Protein AF-A0A3C0ZSP4-F1 (afdb_monomer_lite)

Secondary structure (DSSP, 8-state):
-PPEEEEEETTHHHHHHHHHHHHTT---GGGG-TT---SEEEETTTTEEEEEE-TTHHHHHHHTTS-SEEE--HHHHHHH--S-------S--

Radius of gyration: 12.63 Å; chains: 1; bounding box: 28×26×28 Å

pLDDT: mean 89.55, std 6.39, range [53.0, 96.38]

Foldseek 3Di:
DAAQEEEEEPDPRLVVVQVVCVVVVHHFVQSVPPVDPDQWTADPVRSYIYGYDHQLCQLVCCLVVVHVYYDHDPVSCVVNVHPDDDDDDPVDD

Structure (mmCIF, N/CA/C/O backbone):
data_AF-A0A3C0ZSP4-F1
#
_entry.id   AF-A0A3C0ZSP4-F1
#
loop_
_atom_site.group_PDB
_atom_site.id
_atom_site.type_symbol
_atom_site.label_atom_id
_atom_site.label_alt_id
_atom_site.label_comp_id
_atom_site.label_asym_id
_atom_site.label_entity_id
_atom_site.label_seq_id
_atom_site.pdbx_PDB_ins_code
_atom_site.Cartn_x
_atom_site.Cartn_y
_atom_site.Cartn_z
_atom_site.occupancy
_atom_site.B_iso_or_equiv
_atom_site.auth_seq_id
_atom_site.auth_comp_id
_atom_site.auth_asym_id
_atom_site.auth_atom_id
_atom_site.pdbx_PDB_model_num
ATOM 1 N N . MET A 1 1 ? -13.609 -13.682 8.792 1.00 53.00 1 MET A N 1
ATOM 2 C CA . MET A 1 1 ? -14.034 -12.718 7.749 1.00 53.00 1 MET A CA 1
ATOM 3 C C . MET A 1 1 ? -12.770 -12.098 7.178 1.00 53.00 1 MET A C 1
ATOM 5 O O . MET A 1 1 ? -11.891 -11.786 7.972 1.00 53.00 1 MET A O 1
ATOM 9 N N . GLN A 1 2 ? -12.625 -12.046 5.852 1.00 83.50 2 GLN A N 1
ATOM 10 C CA . GLN A 1 2 ? -11.378 -11.631 5.194 1.00 83.50 2 GLN A CA 1
ATOM 11 C C . GLN A 1 2 ? -11.331 -10.102 5.047 1.00 83.50 2 GLN A C 1
ATOM 13 O O . GLN A 1 2 ? -12.355 -9.495 4.741 1.00 83.50 2 GLN A O 1
ATOM 18 N N . TYR A 1 3 ? -10.172 -9.501 5.324 1.00 92.44 3 TYR A N 1
ATOM 19 C CA . TYR A 1 3 ? -9.902 -8.079 5.086 1.00 92.44 3 TYR A CA 1
ATOM 20 C C . TYR A 1 3 ? -9.306 -7.929 3.693 1.00 92.44 3 TYR A C 1
ATOM 22 O O . TYR A 1 3 ? -8.514 -8.782 3.304 1.00 92.44 3 TYR A O 1
ATOM 30 N N . LEU A 1 4 ? -9.618 -6.835 3.003 1.00 94.50 4 LEU A N 1
ATOM 31 C CA . LEU A 1 4 ? -8.854 -6.437 1.825 1.00 94.50 4 LEU A CA 1
ATOM 32 C C . LEU A 1 4 ? -7.598 -5.694 2.288 1.00 94.50 4 LEU A C 1
ATOM 34 O O . LEU A 1 4 ? -7.691 -4.640 2.926 1.00 94.50 4 LEU A O 1
ATOM 38 N N . THR A 1 5 ? -6.434 -6.263 1.999 1.00 95.56 5 THR A N 1
ATOM 39 C CA . THR A 1 5 ? -5.134 -5.761 2.436 1.00 95.56 5 THR A CA 1
ATOM 40 C C . THR A 1 5 ? -4.439 -5.010 1.306 1.00 95.56 5 THR A C 1
ATOM 42 O O . THR A 1 5 ? -4.190 -5.555 0.235 1.00 95.56 5 THR A O 1
ATOM 45 N N . ILE A 1 6 ? -4.102 -3.749 1.557 1.00 95.56 6 ILE A N 1
ATOM 46 C CA . ILE A 1 6 ? -3.586 -2.803 0.572 1.00 95.56 6 ILE A CA 1
ATOM 47 C C . ILE A 1 6 ? -2.186 -2.352 1.001 1.00 95.56 6 ILE A C 1
ATOM 49 O O . ILE A 1 6 ? -2.010 -1.714 2.043 1.00 95.56 6 ILE A O 1
ATOM 53 N N . ALA A 1 7 ? -1.187 -2.674 0.185 1.00 95.81 7 ALA A N 1
ATOM 54 C CA . ALA A 1 7 ? 0.187 -2.224 0.351 1.00 95.81 7 ALA A CA 1
ATOM 55 C C . ALA A 1 7 ? 0.384 -0.857 -0.315 1.00 95.81 7 ALA A C 1
ATOM 57 O O . ALA A 1 7 ? 0.123 -0.679 -1.505 1.00 95.81 7 ALA A O 1
ATOM 58 N N . LEU A 1 8 ? 0.881 0.111 0.450 1.00 93.75 8 LEU A N 1
ATOM 59 C CA . LEU A 1 8 ? 1.129 1.474 -0.003 1.00 93.75 8 LEU A CA 1
ATOM 60 C C . LEU A 1 8 ? 2.615 1.807 0.082 1.00 93.75 8 LEU A C 1
ATOM 62 O O . LEU A 1 8 ? 3.269 1.562 1.100 1.00 93.75 8 LEU A O 1
ATOM 66 N N . THR A 1 9 ? 3.142 2.452 -0.955 1.00 92.38 9 THR A N 1
ATOM 67 C CA . THR A 1 9 ? 4.499 3.003 -0.908 1.00 92.38 9 THR A CA 1
ATOM 68 C C . THR A 1 9 ? 4.548 4.225 0.009 1.00 92.38 9 THR A C 1
ATOM 70 O O . THR A 1 9 ? 3.800 5.191 -0.167 1.00 92.38 9 THR A O 1
ATOM 73 N N . LYS A 1 10 ? 5.447 4.213 0.999 1.00 86.56 10 LYS A N 1
ATOM 74 C CA . LYS A 1 10 ? 5.627 5.331 1.934 1.00 86.56 10 LYS A CA 1
ATOM 75 C C . LYS A 1 10 ? 6.067 6.610 1.207 1.00 86.56 10 LYS A C 1
ATOM 77 O O . LYS A 1 10 ? 6.889 6.570 0.300 1.00 86.56 10 LYS A O 1
ATOM 82 N N . GLY A 1 11 ? 5.593 7.763 1.681 1.00 85.25 11 GLY A N 1
ATOM 83 C CA . GLY A 1 11 ? 6.017 9.079 1.193 1.00 85.25 11 GLY A CA 1
ATOM 84 C C . GLY A 1 11 ? 4.910 9.791 0.424 1.00 85.25 11 GLY A C 1
ATOM 85 O O . GLY A 1 11 ? 3.758 9.777 0.853 1.00 85.25 11 GLY A O 1
ATOM 86 N N . ARG A 1 12 ? 5.267 10.439 -0.692 1.00 83.12 12 ARG A N 1
ATOM 87 C CA . ARG A 1 12 ? 4.339 11.246 -1.505 1.00 83.12 12 ARG A CA 1
ATOM 88 C C . ARG A 1 12 ? 3.168 10.417 -2.041 1.00 83.12 12 ARG A C 1
ATOM 90 O O . ARG A 1 12 ? 2.026 10.861 -1.945 1.00 83.12 12 ARG A O 1
ATOM 97 N N . LEU A 1 13 ? 3.464 9.206 -2.520 1.00 87.12 13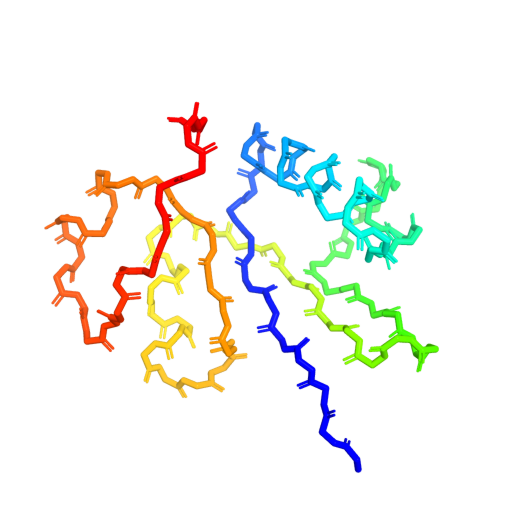 LEU A N 1
ATOM 98 C CA . LEU A 1 13 ? 2.487 8.301 -3.122 1.00 87.12 13 LEU A CA 1
ATOM 99 C C . LEU A 1 13 ? 1.355 7.949 -2.147 1.00 87.12 13 LEU A C 1
ATOM 101 O O . LEU A 1 13 ? 0.187 7.991 -2.522 1.00 87.12 13 LEU A O 1
ATOM 105 N N . ALA A 1 14 ? 1.691 7.676 -0.879 1.00 87.44 14 ALA A N 1
ATOM 106 C CA . ALA A 1 14 ? 0.709 7.362 0.157 1.00 87.44 14 ALA A CA 1
ATOM 107 C C . ALA A 1 14 ? -0.329 8.480 0.325 1.00 87.44 14 ALA A C 1
ATOM 109 O O . ALA A 1 14 ? -1.516 8.192 0.387 1.00 87.44 14 ALA A O 1
ATOM 110 N N . GLY A 1 15 ? 0.089 9.750 0.342 1.00 86.75 15 GLY A N 1
ATOM 111 C CA . GLY A 1 15 ? -0.841 10.876 0.488 1.00 86.75 15 GLY A CA 1
ATOM 112 C C . GLY A 1 15 ? -1.847 10.964 -0.662 1.00 86.75 15 GLY A C 1
ATOM 113 O O . GLY A 1 15 ? -3.050 11.006 -0.426 1.00 86.75 15 GLY A O 1
ATOM 114 N N . GLN A 1 16 ? -1.358 10.915 -1.904 1.00 90.12 16 GLN A N 1
ATOM 115 C CA . GLN A 1 16 ? -2.207 10.987 -3.103 1.00 90.12 16 GLN A CA 1
ATOM 116 C C . GLN A 1 16 ? -3.150 9.784 -3.208 1.00 90.12 16 GLN A C 1
ATOM 118 O O . GLN A 1 16 ? -4.320 9.917 -3.560 1.00 90.12 16 GLN A O 1
ATOM 123 N N . THR A 1 17 ? -2.650 8.610 -2.832 1.00 90.12 17 THR A N 1
ATOM 124 C CA . THR A 1 17 ? -3.432 7.376 -2.800 1.00 90.12 17 THR A CA 1
ATOM 125 C C . THR A 1 17 ? -4.561 7.448 -1.777 1.00 90.12 17 THR A C 1
ATOM 127 O O . THR A 1 17 ? -5.681 7.038 -2.064 1.00 90.12 17 THR A O 1
ATOM 130 N N . MET A 1 18 ? -4.303 8.010 -0.596 1.00 86.62 18 MET A N 1
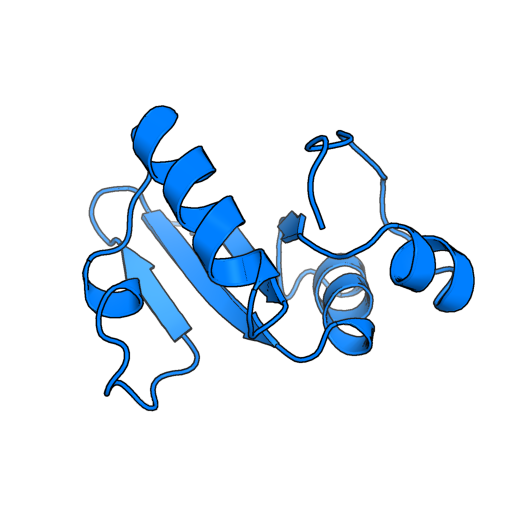ATOM 131 C CA . MET A 1 18 ? -5.337 8.190 0.423 1.00 86.62 18 MET A CA 1
ATOM 132 C C . MET A 1 18 ? -6.419 9.167 -0.020 1.00 86.62 18 MET A C 1
ATOM 134 O O . MET A 1 18 ? -7.596 8.885 0.170 1.00 86.62 18 MET A O 1
ATOM 138 N N . GLU A 1 19 ? -6.047 10.271 -0.669 1.00 89.25 19 GLU A N 1
ATOM 139 C CA . GLU A 1 19 ? -7.025 11.195 -1.251 1.00 89.25 19 GLU A CA 1
ATOM 140 C C . GLU A 1 19 ? -7.907 10.510 -2.306 1.00 89.25 19 GLU A C 1
ATOM 142 O O . GLU A 1 19 ? -9.106 10.783 -2.381 1.00 89.25 19 GLU A O 1
ATOM 147 N N . LEU A 1 20 ? -7.333 9.610 -3.114 1.00 91.31 20 LEU A N 1
ATOM 148 C CA . LEU A 1 20 ? -8.087 8.809 -4.078 1.00 91.31 20 LEU A CA 1
ATOM 149 C C . LEU A 1 20 ? -9.067 7.858 -3.375 1.00 91.31 20 LEU A C 1
ATOM 151 O O . LEU A 1 20 ? -10.244 7.830 -3.735 1.00 91.31 20 LEU A O 1
ATOM 155 N N . PHE A 1 21 ? -8.604 7.113 -2.367 1.00 90.94 21 PHE A N 1
ATOM 156 C CA . PHE A 1 21 ? -9.464 6.2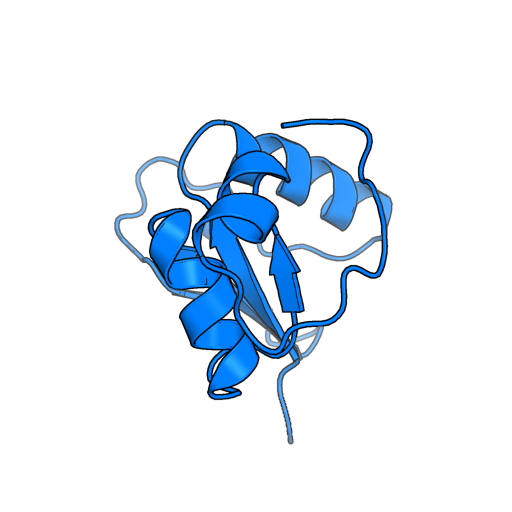15 -1.593 1.00 90.94 21 PHE A CA 1
ATOM 157 C C . PHE A 1 21 ? -10.599 6.979 -0.905 1.00 90.94 21 PHE A C 1
ATOM 159 O O . PHE A 1 21 ? -11.750 6.556 -0.995 1.00 90.94 21 PHE A O 1
ATOM 166 N N . GLU A 1 22 ? -10.316 8.141 -0.313 1.00 89.88 22 GLU A N 1
ATOM 167 C CA . GLU A 1 22 ? -11.328 8.972 0.346 1.00 89.88 22 GLU A CA 1
ATOM 168 C C . GLU A 1 22 ? -12.404 9.451 -0.628 1.00 89.88 22 GLU A C 1
ATOM 170 O O . GLU A 1 22 ? -13.592 9.382 -0.313 1.00 89.88 22 GLU A O 1
ATOM 175 N N . LYS A 1 23 ? -12.017 9.868 -1.841 1.00 91.94 23 LYS A N 1
ATOM 176 C CA . LYS A 1 23 ? -12.973 10.217 -2.905 1.00 91.94 23 LYS A CA 1
ATOM 177 C C . LYS A 1 23 ? -13.829 9.026 -3.336 1.00 91.94 23 LYS A C 1
ATOM 179 O O . LYS A 1 23 ? -14.977 9.220 -3.722 1.00 91.94 23 LYS A O 1
ATOM 184 N N . ALA A 1 24 ? -13.285 7.813 -3.257 1.00 91.00 24 ALA A N 1
ATOM 185 C CA . ALA A 1 24 ? -14.009 6.570 -3.506 1.00 91.00 24 ALA A CA 1
ATOM 186 C C . ALA A 1 24 ? -14.832 6.081 -2.293 1.00 91.00 24 ALA A C 1
ATOM 188 O O . ALA A 1 24 ? -15.508 5.060 -2.393 1.00 91.00 24 ALA A O 1
ATOM 189 N N . GLY A 1 25 ? -14.799 6.797 -1.162 1.00 90.94 25 GLY A N 1
ATOM 190 C CA . GLY A 1 25 ? -15.528 6.448 0.058 1.00 90.94 25 GLY A CA 1
ATOM 191 C C . GLY A 1 25 ? -14.817 5.435 0.959 1.00 90.94 25 GLY A C 1
ATOM 192 O O . GLY A 1 25 ? -15.421 4.951 1.911 1.00 90.94 25 GLY A O 1
ATOM 193 N N . TYR A 1 26 ? -13.550 5.119 0.695 1.00 90.31 26 TYR A N 1
ATOM 194 C CA . TYR A 1 26 ? -12.728 4.220 1.504 1.00 90.31 26 TYR A CA 1
ATOM 195 C C . TYR A 1 26 ? -11.711 5.021 2.310 1.00 90.31 26 TYR A C 1
ATOM 197 O O . TYR A 1 26 ? -10.982 5.842 1.762 1.00 90.31 26 TYR A O 1
ATOM 205 N N . PHE A 1 27 ? -11.626 4.807 3.619 1.00 84.25 27 PHE A N 1
ATOM 206 C CA . PHE A 1 27 ? -10.708 5.592 4.443 1.00 84.25 27 PHE A CA 1
ATOM 207 C C . PHE A 1 27 ? -10.202 4.814 5.649 1.00 84.25 27 PHE A C 1
ATOM 209 O O . PHE A 1 27 ? -10.780 3.820 6.078 1.00 84.25 27 PHE A O 1
ATOM 216 N N . CYS A 1 28 ? -9.102 5.285 6.224 1.00 84.50 28 CYS A N 1
ATOM 217 C CA . CYS A 1 28 ? -8.628 4.841 7.524 1.00 84.50 28 CYS A CA 1
ATOM 218 C C . CYS A 1 28 ? -8.097 6.064 8.272 1.00 84.50 28 CYS A C 1
ATOM 220 O O . CYS A 1 28 ? -7.075 6.632 7.885 1.00 84.50 28 CYS A O 1
ATOM 222 N N . GLU A 1 29 ? -8.813 6.504 9.312 1.00 81.75 29 GLU A N 1
ATOM 223 C CA . GLU A 1 29 ? -8.485 7.743 10.033 1.00 81.75 29 GLU A CA 1
ATOM 224 C C . GLU A 1 29 ? -7.081 7.709 10.640 1.00 81.75 29 GLU A C 1
ATOM 226 O O . GLU A 1 29 ? -6.358 8.702 10.595 1.00 81.75 29 GLU A O 1
ATOM 231 N N . GLU A 1 30 ? -6.653 6.544 11.130 1.00 79.31 30 GLU A N 1
ATOM 232 C CA . GLU A 1 30 ? -5.326 6.360 11.722 1.00 79.31 30 GLU A CA 1
ATOM 233 C C . GLU A 1 30 ? -4.184 6.651 10.739 1.00 79.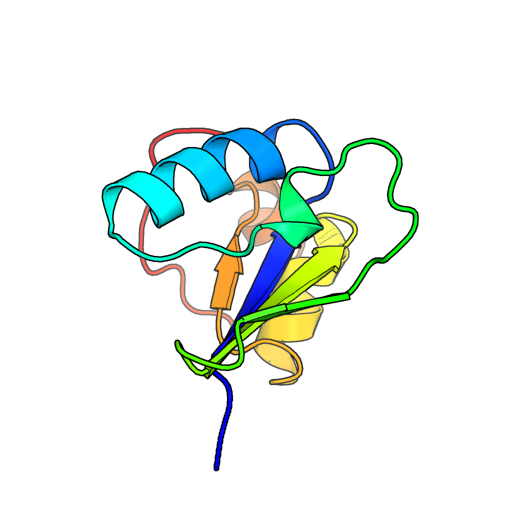31 30 GLU A C 1
ATOM 235 O O . GLU A 1 30 ? -3.093 7.041 11.154 1.00 79.31 30 GLU A O 1
ATOM 240 N N . LEU A 1 31 ? -4.429 6.488 9.437 1.00 76.69 31 LEU A N 1
ATOM 241 C CA . LEU A 1 31 ? -3.433 6.711 8.393 1.00 76.69 31 LEU A CA 1
ATOM 242 C C . LEU A 1 31 ? -3.226 8.214 8.108 1.00 76.69 31 LEU A C 1
ATOM 244 O O . LEU A 1 31 ? -2.204 8.606 7.546 1.00 76.69 31 LEU A O 1
ATOM 248 N N . LYS A 1 32 ? -4.144 9.080 8.570 1.00 75.94 32 LYS A N 1
ATOM 249 C CA . LYS A 1 32 ? -4.008 10.548 8.508 1.00 75.94 32 LYS A CA 1
ATOM 250 C C . LYS A 1 32 ? -3.046 11.098 9.561 1.00 75.94 32 LYS A C 1
ATOM 252 O O . LYS A 1 32 ? -2.534 12.211 9.401 1.00 75.94 32 LYS A O 1
ATOM 257 N N . ASP A 1 33 ? -2.781 10.347 10.630 1.00 80.81 33 ASP A N 1
ATOM 258 C CA . ASP A 1 33 ? -1.869 10.789 11.679 1.00 80.81 33 ASP A CA 1
ATOM 259 C C . ASP A 1 33 ? -0.406 10.673 11.229 1.00 80.81 33 ASP A C 1
ATOM 261 O O . ASP A 1 33 ? 0.247 9.638 11.361 1.00 80.81 33 ASP A O 1
ATOM 265 N N . LYS A 1 34 ? 0.148 11.795 10.759 1.00 72.81 34 LYS A N 1
ATOM 266 C CA . LYS A 1 34 ? 1.559 11.911 10.357 1.00 72.81 34 LYS A CA 1
ATOM 267 C C . LYS A 1 34 ? 2.555 11.683 11.502 1.00 72.81 34 LYS A C 1
ATOM 269 O O . LYS A 1 34 ? 3.742 11.513 11.228 1.00 72.81 34 LYS A O 1
ATOM 274 N N . LYS A 1 35 ? 2.120 11.716 12.769 1.00 78.12 35 LYS A N 1
ATOM 275 C CA . LYS A 1 35 ? 2.967 11.418 13.938 1.00 78.12 35 LYS A CA 1
ATOM 276 C C . LYS A 1 35 ? 2.959 9.933 14.293 1.00 78.12 35 LYS A C 1
ATOM 278 O O . LYS A 1 35 ? 3.820 9.488 15.057 1.00 78.12 35 LYS A O 1
ATOM 283 N N . SER A 1 36 ? 2.020 9.169 13.741 1.00 80.75 36 SER A N 1
ATOM 284 C CA . SER A 1 36 ? 1.936 7.738 13.970 1.00 80.75 36 SER A CA 1
ATOM 285 C C . SER A 1 36 ? 3.157 7.030 13.386 1.00 80.75 36 SER A C 1
ATOM 287 O O . SER A 1 36 ? 3.557 7.238 12.242 1.00 80.75 36 SER A O 1
ATOM 289 N N . ARG A 1 37 ? 3.761 6.159 14.198 1.00 82.56 37 ARG A N 1
ATOM 290 C CA . ARG A 1 37 ? 4.823 5.235 13.769 1.00 82.56 37 ARG A CA 1
ATOM 291 C C . ARG A 1 37 ? 4.273 3.861 13.389 1.00 82.56 37 ARG A C 1
ATOM 293 O O . ARG A 1 37 ? 5.056 2.948 13.138 1.00 82.56 37 ARG A O 1
ATOM 300 N N . LYS A 1 38 ? 2.946 3.697 13.384 1.00 86.50 38 LYS A N 1
ATOM 301 C CA . LYS A 1 38 ? 2.317 2.463 12.922 1.00 86.50 38 LYS A CA 1
ATOM 302 C C . LYS A 1 38 ? 2.607 2.285 11.435 1.00 86.50 38 LYS A C 1
ATOM 304 O O . LYS A 1 38 ? 2.660 3.247 10.676 1.00 86.50 38 LYS A O 1
ATOM 309 N N . LEU A 1 39 ? 2.814 1.036 11.042 1.00 88.00 39 LEU A N 1
ATOM 310 C CA . LEU A 1 39 ? 2.950 0.659 9.638 1.00 88.00 39 LEU A CA 1
ATOM 311 C C . LEU A 1 39 ? 1.688 -0.003 9.111 1.00 88.00 39 LEU A C 1
ATOM 313 O O . LEU A 1 39 ? 1.550 -0.081 7.904 1.00 88.00 39 LEU A O 1
ATOM 317 N N . ILE A 1 40 ? 0.798 -0.460 9.993 1.00 91.12 40 ILE A N 1
ATOM 318 C CA . ILE A 1 40 ? -0.443 -1.152 9.655 1.00 91.12 40 ILE A CA 1
ATOM 319 C C . ILE A 1 40 ? -1.597 -0.352 10.249 1.00 91.12 40 ILE A C 1
ATOM 321 O O . ILE A 1 40 ? -1.558 0.020 11.424 1.00 91.12 40 ILE A O 1
ATOM 325 N N . PHE A 1 41 ? -2.616 -0.122 9.435 1.00 91.12 41 PHE A N 1
ATOM 326 C CA . PHE A 1 41 ? -3.800 0.662 9.748 1.00 91.12 41 PHE A CA 1
ATOM 327 C C . PHE A 1 41 ? -5.023 -0.140 9.324 1.00 91.12 41 PHE A C 1
ATOM 329 O O . PHE A 1 41 ? -5.026 -0.727 8.243 1.00 91.12 41 PHE A O 1
ATOM 336 N N . THR A 1 42 ? -6.043 -0.215 10.172 1.00 92.12 42 THR A N 1
ATOM 337 C CA . THR A 1 42 ? -7.213 -1.058 9.902 1.00 92.12 42 THR A CA 1
ATOM 338 C C . THR A 1 42 ? -8.481 -0.234 10.043 1.00 92.12 42 THR A C 1
ATOM 340 O O . THR A 1 42 ? -8.665 0.462 11.035 1.00 92.12 42 THR A O 1
ATOM 343 N N . ASN A 1 43 ? -9.358 -0.314 9.047 1.00 92.50 43 ASN A N 1
ATOM 344 C CA . ASN A 1 43 ? -10.743 0.115 9.162 1.00 92.50 43 ASN A CA 1
ATOM 345 C C . ASN A 1 43 ? -11.611 -1.137 9.350 1.00 92.50 43 ASN A C 1
ATOM 347 O O . ASN A 1 43 ? -11.810 -1.919 8.418 1.00 92.50 43 ASN A O 1
ATOM 351 N N . GLU A 1 44 ? -12.108 -1.329 10.571 1.00 91.50 44 GLU A N 1
ATOM 352 C CA . GLU A 1 44 ? -12.923 -2.490 10.938 1.00 91.50 44 GLU A CA 1
ATOM 353 C C . GLU A 1 44 ? -14.320 -2.476 10.304 1.00 91.50 44 GLU A C 1
ATOM 355 O O . GLU A 1 44 ? -14.856 -3.537 9.979 1.00 91.50 44 GLU A O 1
ATOM 360 N N . GLU A 1 45 ? -14.891 -1.290 10.081 1.00 91.31 45 GLU A N 1
ATOM 361 C CA . GLU A 1 45 ? -16.212 -1.115 9.471 1.00 91.31 45 GLU A CA 1
ATOM 362 C C . GLU A 1 45 ? -16.189 -1.527 7.996 1.00 91.31 45 GLU A C 1
ATOM 364 O O . GLU A 1 45 ? -17.014 -2.323 7.550 1.00 91.31 45 GLU A O 1
ATOM 369 N N . GLN A 1 46 ? -15.187 -1.046 7.255 1.00 92.06 46 GLN A N 1
ATOM 370 C CA . GLN A 1 46 ? -15.038 -1.314 5.822 1.00 92.06 46 GLN A CA 1
ATOM 371 C C . GLN A 1 46 ? -14.234 -2.585 5.520 1.00 92.06 46 GLN A C 1
ATOM 373 O O . GLN A 1 46 ? -14.075 -2.947 4.357 1.00 92.06 46 GLN A O 1
ATOM 378 N N . ARG A 1 47 ? -13.723 -3.267 6.556 1.00 93.31 47 ARG A N 1
ATOM 379 C CA . ARG A 1 47 ? -12.855 -4.454 6.437 1.00 93.31 47 ARG A CA 1
ATOM 380 C C . ARG A 1 47 ? -11.626 -4.202 5.560 1.00 93.31 47 ARG A C 1
ATOM 382 O O . ARG A 1 47 ? -11.192 -5.080 4.815 1.00 93.31 47 ARG A O 1
ATOM 389 N N . LEU A 1 48 ? -11.039 -3.015 5.687 1.00 93.81 48 LEU A N 1
ATOM 390 C CA . LEU A 1 48 ? -9.835 -2.626 4.959 1.00 93.81 48 LEU A CA 1
ATOM 391 C C . LEU A 1 48 ? -8.628 -2.635 5.882 1.00 93.81 48 LEU A C 1
ATOM 393 O O . LEU A 1 48 ? -8.689 -2.149 7.012 1.00 93.81 48 LEU A O 1
ATOM 397 N N . ARG A 1 49 ? -7.510 -3.146 5.380 1.00 94.19 49 ARG A N 1
ATOM 398 C CA . ARG A 1 49 ? -6.212 -3.047 6.037 1.00 94.19 49 ARG A CA 1
ATOM 399 C C . ARG A 1 49 ? -5.238 -2.377 5.091 1.00 94.19 49 ARG A C 1
ATOM 401 O O . ARG A 1 49 ? -5.029 -2.850 3.987 1.00 94.19 49 ARG A O 1
ATOM 408 N N . PHE A 1 50 ? -4.598 -1.318 5.545 1.00 93.56 50 PHE A N 1
ATOM 409 C CA . PHE A 1 50 ? -3.544 -0.639 4.812 1.00 93.56 50 PHE A CA 1
ATOM 410 C C . PHE A 1 50 ? -2.226 -0.873 5.520 1.00 93.56 50 PHE A C 1
ATOM 412 O O . PHE A 1 50 ? -2.176 -0.864 6.753 1.00 93.56 50 PHE A O 1
ATOM 419 N N . PHE A 1 51 ? -1.143 -1.024 4.769 1.00 93.44 51 PHE A N 1
ATOM 420 C CA . PHE A 1 51 ? 0.176 -0.926 5.365 1.00 93.44 51 PHE A CA 1
ATOM 421 C C . PHE A 1 51 ? 1.172 -0.190 4.485 1.00 93.44 51 PHE A C 1
ATOM 423 O O . PHE A 1 51 ? 1.086 -0.200 3.261 1.00 93.44 51 PHE A O 1
ATOM 430 N N . LEU A 1 52 ? 2.119 0.474 5.140 1.00 92.56 52 LEU A N 1
ATOM 431 C CA . LEU A 1 52 ? 3.163 1.250 4.488 1.00 92.56 52 LEU A CA 1
ATOM 432 C C . LEU A 1 52 ? 4.418 0.402 4.324 1.00 92.56 52 LEU A C 1
ATOM 434 O O . LEU A 1 52 ? 4.937 -0.148 5.296 1.00 92.56 52 LEU A O 1
ATOM 438 N N . SER A 1 53 ? 4.941 0.380 3.106 1.00 93.25 53 SER A N 1
ATOM 439 C CA . SER A 1 53 ? 6.168 -0.317 2.752 1.00 93.25 53 SER A CA 1
ATOM 440 C C . SER A 1 53 ? 7.106 0.566 1.926 1.00 93.25 53 SER A C 1
ATOM 442 O O . SER A 1 53 ? 6.733 1.646 1.455 1.00 93.25 53 SER A O 1
ATOM 444 N N . LYS A 1 54 ? 8.350 0.115 1.749 1.00 92.25 54 LYS A N 1
ATOM 445 C CA . LYS A 1 54 ? 9.209 0.618 0.678 1.00 92.25 54 LYS A CA 1
ATOM 446 C C . LYS A 1 54 ? 8.654 0.153 -0.666 1.00 92.25 54 LYS A C 1
ATOM 448 O O . LYS A 1 54 ? 8.103 -0.941 -0.754 1.00 92.25 54 LYS A O 1
ATOM 453 N N . GLY A 1 55 ? 8.834 0.982 -1.689 1.00 91.94 55 GLY A N 1
ATOM 454 C CA . GLY A 1 55 ? 8.309 0.740 -3.033 1.00 91.94 55 GLY A CA 1
ATOM 455 C C . GLY A 1 55 ? 8.666 -0.641 -3.600 1.00 91.94 55 GLY A C 1
ATOM 456 O O . GLY A 1 55 ? 7.739 -1.388 -3.897 1.00 91.94 55 GLY A O 1
ATOM 457 N N . PRO A 1 56 ? 9.955 -1.036 -3.653 1.00 93.25 56 PRO A N 1
ATOM 458 C CA . PRO A 1 56 ? 10.371 -2.343 -4.189 1.00 93.25 56 PRO A CA 1
ATOM 459 C C . PRO A 1 56 ? 9.751 -3.556 -3.479 1.00 93.25 56 PRO A C 1
ATOM 461 O O . PRO A 1 56 ? 9.532 -4.609 -4.075 1.00 93.25 56 PRO A O 1
ATOM 464 N N . ASP A 1 57 ? 9.397 -3.407 -2.203 1.00 94.50 57 ASP A N 1
ATOM 465 C CA . ASP A 1 57 ? 8.783 -4.490 -1.439 1.00 94.50 57 ASP A CA 1
ATOM 466 C C . ASP A 1 57 ? 7.278 -4.639 -1.762 1.00 94.50 57 ASP A C 1
ATOM 468 O O . ASP A 1 57 ? 6.705 -5.700 -1.524 1.00 94.50 57 ASP A O 1
ATOM 472 N N . VAL A 1 58 ? 6.608 -3.610 -2.307 1.00 95.31 58 VAL A N 1
ATOM 473 C CA . VAL A 1 58 ? 5.156 -3.639 -2.587 1.00 95.31 58 VAL A CA 1
ATOM 474 C C . VAL A 1 58 ? 4.776 -4.754 -3.573 1.00 95.31 58 VAL A C 1
ATOM 476 O O . VAL A 1 58 ? 3.924 -5.567 -3.204 1.00 95.31 58 VAL A O 1
ATOM 479 N N . PRO A 1 59 ? 5.403 -4.881 -4.763 1.00 95.19 59 PRO A N 1
ATOM 480 C CA . PRO A 1 59 ? 5.139 -6.002 -5.669 1.00 95.19 59 PRO A CA 1
ATOM 481 C C . PRO A 1 59 ? 5.369 -7.371 -5.019 1.00 95.19 59 PRO A C 1
ATOM 483 O O . PRO A 1 59 ? 4.610 -8.308 -5.255 1.00 95.19 59 PRO A O 1
ATOM 486 N N . THR A 1 60 ? 6.376 -7.471 -4.145 1.00 94.81 60 THR A N 1
ATOM 487 C CA . THR A 1 60 ? 6.688 -8.700 -3.405 1.00 94.81 60 THR A CA 1
ATOM 488 C C . THR A 1 60 ? 5.536 -9.103 -2.478 1.00 94.81 60 THR A C 1
ATOM 490 O O . THR A 1 60 ? 5.148 -10.270 -2.447 1.00 94.81 60 THR A O 1
ATOM 493 N N . TYR A 1 61 ? 4.941 -8.154 -1.747 1.00 95.75 61 TYR A N 1
ATOM 494 C CA . TYR A 1 61 ? 3.791 -8.451 -0.886 1.00 95.75 61 TYR A CA 1
ATOM 495 C C . TYR A 1 61 ? 2.550 -8.878 -1.670 1.00 95.75 61 TYR A C 1
ATOM 497 O O . TYR A 1 61 ? 1.808 -9.730 -1.181 1.00 95.75 61 TYR A O 1
ATOM 505 N N . VAL A 1 62 ? 2.339 -8.313 -2.861 1.00 95.62 62 VAL A N 1
ATOM 506 C CA . VAL A 1 62 ? 1.228 -8.698 -3.743 1.00 95.62 62 VAL A CA 1
ATOM 507 C C . VAL A 1 62 ? 1.440 -10.104 -4.303 1.00 95.62 62 VAL A C 1
ATOM 509 O O . VAL A 1 62 ? 0.540 -10.933 -4.218 1.00 95.62 62 VAL A O 1
ATOM 512 N N . GLU A 1 63 ? 2.638 -10.418 -4.806 1.00 94.94 63 GLU A N 1
ATOM 513 C CA . GLU A 1 63 ? 2.947 -11.748 -5.354 1.00 94.94 63 GLU A CA 1
ATOM 514 C C . GLU A 1 63 ? 2.778 -12.860 -4.306 1.00 94.94 63 GLU A C 1
ATOM 516 O O . GLU A 1 63 ? 2.233 -13.921 -4.606 1.00 94.94 63 GLU A O 1
ATOM 521 N N . TYR A 1 64 ? 3.205 -12.620 -3.062 1.00 95.12 64 TYR A N 1
ATOM 522 C CA . TYR A 1 64 ? 3.069 -13.599 -1.979 1.00 95.12 64 TYR A CA 1
ATOM 523 C C . TYR A 1 64 ? 1.687 -13.611 -1.304 1.00 95.12 64 TYR A C 1
ATOM 525 O O . TYR A 1 64 ? 1.476 -14.403 -0.384 1.00 95.12 64 TYR A O 1
ATOM 533 N N . GLY A 1 65 ? 0.753 -12.748 -1.718 1.00 92.81 65 GLY A N 1
ATOM 534 C CA . GLY A 1 65 ? -0.588 -12.655 -1.128 1.00 92.81 65 GLY A CA 1
ATOM 535 C C . GLY A 1 65 ? -0.612 -12.098 0.300 1.00 92.81 65 GLY A C 1
ATOM 536 O O . GLY A 1 65 ? -1.594 -12.261 1.020 1.00 92.81 65 GLY A O 1
ATOM 537 N N . ALA A 1 66 ? 0.469 -11.448 0.737 1.00 94.56 66 ALA A N 1
ATOM 538 C CA . ALA A 1 66 ? 0.491 -10.693 1.989 1.00 94.56 66 ALA A CA 1
ATOM 539 C C . ALA A 1 66 ? -0.278 -9.364 1.861 1.00 94.56 66 ALA A C 1
ATOM 541 O O . ALA A 1 66 ? -0.771 -8.832 2.857 1.00 94.56 66 ALA A O 1
ATOM 542 N N . ALA A 1 67 ? -0.378 -8.843 0.636 1.00 96.38 67 ALA A N 1
ATOM 543 C CA . ALA A 1 67 ? -1.313 -7.808 0.229 1.00 96.38 67 ALA A CA 1
ATOM 544 C C . ALA A 1 67 ? -2.147 -8.321 -0.947 1.00 96.38 67 ALA A C 1
ATOM 546 O O . ALA A 1 67 ? -1.624 -8.996 -1.828 1.00 96.38 67 ALA A O 1
ATOM 547 N N . ASP A 1 68 ? -3.422 -7.960 -0.980 1.00 95.44 68 ASP A N 1
ATOM 548 C CA . ASP A 1 68 ? -4.308 -8.251 -2.106 1.00 95.44 68 ASP A CA 1
ATOM 549 C C . ASP A 1 68 ? -4.111 -7.228 -3.235 1.00 95.44 68 ASP A C 1
ATOM 551 O O . ASP A 1 68 ? -4.226 -7.551 -4.414 1.00 95.44 68 ASP A O 1
ATOM 555 N N . ILE A 1 69 ? -3.809 -5.975 -2.870 1.00 95.19 69 ILE A N 1
ATOM 556 C CA . ILE A 1 69 ? -3.602 -4.858 -3.798 1.00 95.19 69 ILE A CA 1
ATOM 557 C C . ILE A 1 69 ? -2.346 -4.091 -3.384 1.00 95.19 69 ILE A C 1
ATOM 559 O O . ILE A 1 69 ? -2.103 -3.877 -2.196 1.00 95.19 69 ILE A O 1
ATOM 563 N N . GLY A 1 70 ? -1.555 -3.643 -4.358 1.00 95.06 70 GLY A N 1
ATOM 564 C CA . GLY A 1 70 ? -0.384 -2.796 -4.142 1.00 95.06 70 GLY A CA 1
ATOM 565 C C . GLY A 1 70 ? -0.449 -1.529 -4.984 1.00 95.06 70 GLY A C 1
ATOM 566 O O . GLY A 1 70 ? -0.892 -1.575 -6.129 1.00 95.06 70 GLY A O 1
ATOM 567 N N . ILE A 1 71 ? -0.010 -0.405 -4.417 1.00 95.06 71 ILE A N 1
ATOM 568 C CA . ILE A 1 71 ? 0.081 0.879 -5.123 1.00 95.06 71 ILE A CA 1
ATOM 569 C C . ILE A 1 71 ? 1.529 1.367 -5.069 1.00 95.06 71 ILE A C 1
ATOM 571 O O . ILE A 1 71 ? 2.101 1.626 -3.999 1.00 95.06 71 ILE A O 1
ATOM 575 N N . VAL A 1 72 ? 2.133 1.433 -6.250 1.00 94.25 72 VAL A N 1
ATOM 576 C CA . VAL A 1 72 ? 3.564 1.639 -6.465 1.00 94.25 72 VAL A CA 1
ATOM 577 C C . VAL A 1 72 ? 3.785 2.366 -7.797 1.00 94.25 72 VAL A C 1
ATOM 579 O O . VAL A 1 72 ? 2.899 2.359 -8.648 1.00 94.25 72 VAL A O 1
ATOM 582 N N . GLY A 1 73 ? 4.939 3.017 -7.956 1.00 92.69 73 GLY A N 1
ATOM 583 C CA . GLY A 1 73 ? 5.343 3.617 -9.228 1.00 92.69 73 GLY A CA 1
ATOM 584 C C . GLY A 1 73 ? 5.562 2.561 -10.314 1.00 92.69 73 GLY A C 1
ATOM 585 O O . GLY A 1 73 ? 5.953 1.426 -10.025 1.00 92.69 73 GLY A O 1
ATOM 586 N N . SER A 1 74 ? 5.285 2.932 -11.564 1.00 90.94 74 SER A N 1
ATOM 587 C CA . SER A 1 74 ? 5.419 2.039 -12.721 1.00 90.94 74 SER A CA 1
ATOM 588 C C . SER A 1 74 ? 6.869 1.626 -12.985 1.00 90.94 74 SER A C 1
ATOM 590 O O . SER A 1 74 ? 7.110 0.509 -13.437 1.00 90.94 74 SER A O 1
ATOM 592 N N . ASP A 1 75 ? 7.831 2.477 -12.628 1.00 92.00 75 ASP A N 1
ATOM 593 C CA . ASP A 1 75 ? 9.265 2.186 -12.639 1.00 92.00 75 ASP A CA 1
ATOM 594 C C . ASP A 1 75 ? 9.593 0.930 -11.821 1.00 92.00 75 ASP A C 1
ATOM 596 O O . ASP A 1 75 ? 10.231 0.008 -12.323 1.00 92.00 75 ASP A O 1
ATOM 600 N N . ILE A 1 76 ? 9.056 0.827 -10.606 1.00 92.38 76 ILE A N 1
ATOM 601 C CA . ILE A 1 76 ? 9.292 -0.322 -9.725 1.00 92.38 76 ILE A CA 1
ATOM 602 C C . ILE A 1 76 ? 8.648 -1.598 -10.278 1.00 92.38 76 ILE A C 1
ATOM 604 O O . ILE A 1 76 ? 9.222 -2.678 -10.150 1.00 92.38 76 ILE A O 1
ATOM 608 N N . ILE A 1 77 ? 7.468 -1.504 -10.900 1.00 90.00 77 ILE A N 1
ATOM 609 C CA . ILE A 1 77 ? 6.823 -2.667 -11.535 1.00 90.00 77 ILE A CA 1
ATOM 610 C C . ILE A 1 77 ? 7.710 -3.197 -12.671 1.00 90.00 77 ILE A C 1
ATOM 612 O O . ILE A 1 77 ? 7.911 -4.409 -12.784 1.00 90.00 77 ILE A O 1
ATOM 616 N N . MET A 1 78 ? 8.272 -2.292 -13.480 1.00 89.19 78 MET A N 1
ATOM 617 C CA . MET A 1 78 ? 9.175 -2.640 -14.579 1.00 89.19 78 MET A CA 1
ATOM 618 C C . MET A 1 78 ? 10.500 -3.236 -14.089 1.00 89.19 78 MET A C 1
ATOM 620 O O . MET A 1 78 ? 11.003 -4.172 -14.712 1.00 89.19 78 MET A O 1
ATOM 624 N N . GLU A 1 79 ? 11.057 -2.714 -12.993 1.00 90.81 79 GLU A N 1
ATOM 625 C CA . GLU A 1 79 ? 12.326 -3.172 -12.414 1.00 90.81 79 GLU A CA 1
ATOM 626 C C . GLU A 1 79 ? 12.204 -4.525 -11.704 1.00 90.81 79 GLU A C 1
ATOM 628 O O . GLU A 1 79 ? 13.027 -5.414 -11.924 1.00 90.81 79 GLU A O 1
ATOM 633 N N . GLU A 1 80 ? 11.181 -4.707 -10.866 1.00 87.69 80 GLU A N 1
ATOM 634 C CA . GLU A 1 80 ? 11.055 -5.897 -10.018 1.00 87.69 80 GLU A CA 1
ATOM 635 C C . GLU A 1 80 ? 10.558 -7.137 -10.782 1.00 87.69 80 GLU A C 1
ATOM 637 O O . GLU A 1 80 ? 10.755 -8.257 -10.308 1.00 87.69 80 GLU A O 1
ATOM 642 N N . GLN A 1 81 ? 9.910 -6.962 -11.946 1.00 83.56 81 GLN A N 1
ATOM 643 C CA . GLN A 1 81 ? 9.434 -8.039 -12.838 1.00 83.56 81 GLN A CA 1
ATOM 644 C C . GLN A 1 81 ? 8.691 -9.184 -12.115 1.00 83.56 81 GLN A C 1
ATOM 646 O O . GLN A 1 81 ? 8.828 -10.365 -12.450 1.00 83.56 81 GLN A O 1
ATOM 651 N N . ARG A 1 82 ? 7.898 -8.838 -11.095 1.00 85.56 82 ARG A N 1
ATOM 652 C CA . ARG A 1 82 ? 7.158 -9.794 -10.255 1.00 85.56 82 ARG A CA 1
ATOM 653 C C . ARG A 1 82 ? 5.892 -10.286 -10.941 1.00 85.56 82 ARG A C 1
ATOM 655 O O . ARG A 1 82 ? 5.358 -9.654 -11.851 1.00 85.56 82 ARG A O 1
ATOM 662 N N . ARG A 1 83 ? 5.354 -11.403 -10.447 1.00 87.44 83 ARG A N 1
ATOM 663 C CA . ARG A 1 83 ? 4.066 -11.949 -10.902 1.00 87.44 83 ARG A CA 1
ATOM 664 C C . ARG A 1 83 ? 2.889 -11.202 -10.274 1.00 87.44 83 ARG A C 1
ATOM 666 O O . ARG A 1 83 ? 2.181 -11.736 -9.427 1.00 87.44 83 ARG A O 1
ATOM 673 N N . CYS A 1 84 ? 2.675 -9.969 -10.713 1.00 87.69 84 CYS A N 1
ATOM 674 C CA . CYS A 1 84 ? 1.505 -9.165 -10.377 1.00 87.69 84 CYS A CA 1
ATOM 675 C C . CYS A 1 84 ? 0.817 -8.649 -11.645 1.00 87.69 84 CYS A C 1
ATOM 677 O O . CYS A 1 84 ? 1.439 -8.511 -12.697 1.00 87.69 84 CYS A O 1
ATOM 679 N N . HIS A 1 85 ? -0.478 -8.357 -11.540 1.00 89.88 85 HIS A N 1
ATOM 680 C CA . HIS A 1 85 ? -1.227 -7.721 -12.618 1.00 89.88 85 HIS A CA 1
ATOM 681 C C . HIS A 1 85 ? -1.231 -6.206 -12.427 1.00 89.88 85 HIS A C 1
ATOM 683 O O . HIS A 1 85 ? -1.647 -5.714 -11.380 1.00 89.88 85 HIS A O 1
ATOM 689 N N . GLU A 1 86 ? -0.805 -5.470 -13.451 1.00 92.06 86 GLU A N 1
ATOM 690 C CA . GLU A 1 86 ? -1.033 -4.030 -13.534 1.00 92.06 86 GLU A CA 1
ATOM 691 C C . GLU A 1 86 ? -2.494 -3.797 -13.939 1.00 92.06 86 GLU A C 1
ATOM 693 O O . GLU A 1 86 ? -2.910 -4.154 -15.041 1.00 92.06 86 GLU A O 1
ATOM 698 N N . VAL A 1 87 ? -3.301 -3.282 -13.008 1.00 92.81 87 VAL A N 1
ATOM 699 C CA . VAL A 1 87 ? -4.760 -3.175 -13.188 1.00 92.81 87 VAL A CA 1
ATOM 700 C C . VAL A 1 87 ? -5.183 -1.783 -13.652 1.00 92.81 87 VAL A C 1
ATOM 702 O O . VAL A 1 87 ? -6.143 -1.656 -14.410 1.00 92.81 87 VAL A O 1
ATOM 705 N N . LEU A 1 88 ? -4.507 -0.735 -13.174 1.00 93.25 88 LEU A N 1
ATOM 706 C CA . LEU A 1 88 ? -4.909 0.648 -13.405 1.00 93.25 88 LEU A CA 1
ATOM 707 C C . LEU A 1 88 ? -3.726 1.609 -13.247 1.00 93.25 88 LEU A C 1
ATOM 709 O O . LEU A 1 88 ? -3.062 1.599 -12.212 1.00 93.25 88 LEU A O 1
ATOM 713 N N . ASP A 1 89 ? -3.544 2.492 -14.229 1.00 92.56 89 ASP A N 1
ATOM 714 C CA . ASP A 1 89 ? -2.721 3.695 -14.090 1.00 92.56 89 ASP A CA 1
ATOM 715 C C . ASP A 1 89 ? -3.518 4.770 -13.332 1.00 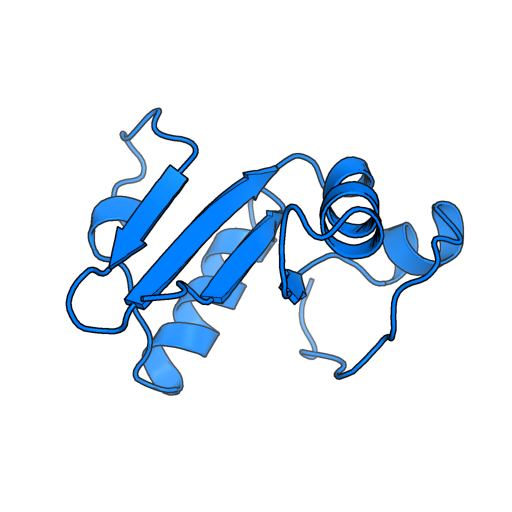92.56 89 ASP A C 1
ATOM 717 O O . ASP A 1 89 ? -4.607 5.176 -13.749 1.00 92.56 89 ASP A O 1
ATOM 721 N N . LEU A 1 90 ? -2.987 5.213 -12.190 1.00 91.81 90 LEU A N 1
ATOM 722 C CA . LEU A 1 90 ? -3.627 6.206 -11.325 1.00 91.81 90 LEU A CA 1
ATOM 723 C C . LEU A 1 90 ? -3.369 7.654 -11.779 1.00 91.81 90 LEU A C 1
ATOM 725 O O . LEU A 1 90 ? -3.982 8.578 -11.239 1.00 91.81 90 LEU A O 1
ATOM 729 N N . GLY A 1 91 ? -2.476 7.871 -12.751 1.00 91.25 91 GLY A N 1
ATOM 730 C CA . GLY A 1 91 ? -2.124 9.191 -13.280 1.00 91.25 91 GLY A CA 1
ATOM 731 C C . GLY A 1 91 ? -1.307 10.057 -12.315 1.00 91.25 91 GLY A C 1
ATOM 732 O O . GLY A 1 91 ? -1.194 11.270 -12.510 1.00 91.2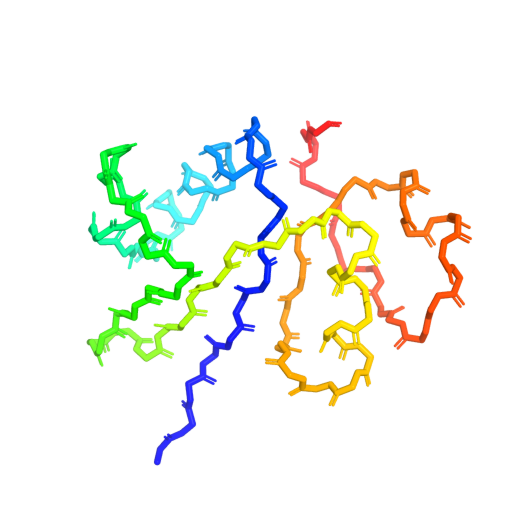5 91 GLY A O 1
ATOM 733 N N . PHE A 1 92 ? -0.764 9.463 -11.250 1.00 87.25 92 PHE A N 1
ATOM 734 C CA . PHE A 1 92 ? 0.114 10.126 -10.295 1.00 87.25 92 PHE A CA 1
ATOM 735 C C . PHE A 1 92 ? 1.137 9.161 -9.698 1.00 87.25 92 PHE A C 1
ATOM 737 O O . PHE A 1 92 ? 0.873 7.969 -9.555 1.00 87.25 92 PHE A O 1
ATOM 744 N N . GLY A 1 93 ? 2.256 9.734 -9.257 1.00 77.00 93 GLY A N 1
ATOM 745 C CA . GLY A 1 93 ? 3.369 9.005 -8.658 1.00 77.00 93 GLY A CA 1
ATOM 746 C C . GLY A 1 93 ? 4.654 9.314 -9.378 1.00 77.00 93 GLY A C 1
ATOM 747 O O . GLY A 1 93 ? 4.710 9.015 -10.584 1.00 77.00 93 GLY A O 1
#

Sequence (93 aa):
MQYLTIALTKGRLAGQTMELFEKAGYFCEELKDKKSRKLIFTNEEQRLRFFLSKGPDVPTYVEYGAADIGIVGSDIIMEEQRRCHEVLDLGFG